Protein AF-X1JGP8-F1 (afdb_monomer)

Organism: NCBI:txid412755

Mean predicted aligned error: 7.64 Å

pLDDT: mean 87.3, std 8.43, range [51.34, 97.0]

Structure (mmCIF, N/CA/C/O backbone):
data_AF-X1JGP8-F1
#
_entry.id   AF-X1JGP8-F1
#
loop_
_atom_site.group_PDB
_atom_site.id
_atom_site.type_symbol
_atom_site.label_atom_id
_atom_site.label_alt_id
_atom_site.label_comp_id
_atom_site.label_asym_id
_atom_site.label_entity_id
_atom_site.label_seq_id
_atom_site.pdbx_PDB_ins_code
_atom_site.Cartn_x
_atom_site.Cartn_y
_atom_site.Cartn_z
_atom_site.occupancy
_atom_site.B_iso_or_equiv
_atom_site.auth_seq_id
_atom_site.auth_comp_id
_atom_site.auth_asym_id
_atom_site.auth_atom_id
_atom_site.pdbx_PDB_model_num
ATOM 1 N N . THR A 1 1 ? 1.034 11.179 -8.098 1.00 79.19 1 THR A N 1
ATOM 2 C CA . THR A 1 1 ? 0.990 9.728 -8.397 1.00 79.19 1 THR A CA 1
ATOM 3 C C . THR A 1 1 ? 2.196 8.967 -7.871 1.00 79.19 1 THR A C 1
ATOM 5 O O . THR A 1 1 ? 1.985 8.026 -7.122 1.00 79.19 1 THR A O 1
ATOM 8 N N . LEU A 1 2 ? 3.443 9.349 -8.188 1.00 91.69 2 LEU A N 1
ATOM 9 C CA . LEU A 1 2 ? 4.632 8.585 -7.756 1.00 91.69 2 LEU A CA 1
ATOM 10 C C . LEU A 1 2 ? 4.836 8.532 -6.234 1.00 91.69 2 LEU A C 1
ATOM 12 O O . LEU A 1 2 ? 5.105 7.458 -5.716 1.00 91.69 2 LEU A O 1
ATOM 16 N N . ALA A 1 3 ? 4.632 9.637 -5.509 1.00 91.06 3 ALA A N 1
ATOM 17 C CA . ALA A 1 3 ? 4.716 9.632 -4.042 1.00 91.06 3 ALA A CA 1
ATOM 18 C C . ALA A 1 3 ? 3.740 8.618 -3.408 1.00 91.06 3 ALA A C 1
ATOM 20 O O . ALA A 1 3 ? 4.123 7.828 -2.552 1.00 91.06 3 ALA A O 1
ATOM 21 N N . THR A 1 4 ? 2.497 8.576 -3.896 1.00 91.94 4 THR A N 1
ATOM 22 C CA . THR A 1 4 ? 1.484 7.596 -3.475 1.00 91.94 4 THR A CA 1
ATOM 23 C C . THR A 1 4 ? 1.881 6.164 -3.835 1.00 91.94 4 THR A C 1
ATOM 25 O O . THR A 1 4 ? 1.671 5.257 -3.041 1.00 91.94 4 THR A O 1
ATOM 28 N N . ALA A 1 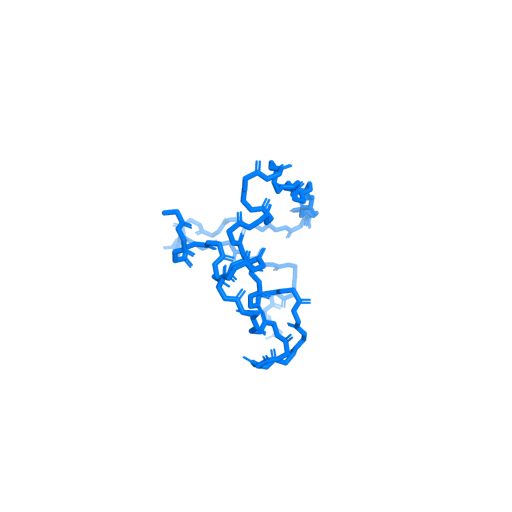5 ? 2.474 5.956 -5.013 1.00 92.62 5 ALA A N 1
ATOM 29 C CA . ALA A 1 5 ? 2.938 4.645 -5.460 1.00 92.62 5 ALA A CA 1
ATOM 30 C C . ALA A 1 5 ? 4.090 4.110 -4.590 1.00 92.62 5 ALA A C 1
ATOM 32 O O . ALA A 1 5 ? 4.098 2.936 -4.242 1.00 92.62 5 ALA A O 1
ATOM 33 N N . VAL A 1 6 ? 5.022 4.976 -4.182 1.00 92.44 6 VAL A N 1
ATOM 34 C CA . VAL A 1 6 ? 6.078 4.618 -3.220 1.00 92.44 6 VAL A CA 1
ATOM 35 C C . VAL A 1 6 ? 5.470 4.273 -1.860 1.00 92.44 6 VAL A C 1
ATOM 37 O O . VAL A 1 6 ? 5.809 3.237 -1.298 1.00 92.44 6 VAL A O 1
ATOM 40 N N . GLY A 1 7 ? 4.518 5.074 -1.369 1.00 90.50 7 GLY A N 1
ATOM 41 C CA . GLY A 1 7 ? 3.792 4.769 -0.132 1.00 90.50 7 GLY A CA 1
ATOM 42 C C . GLY A 1 7 ? 3.064 3.419 -0.175 1.00 90.50 7 GLY A C 1
ATOM 43 O O . GLY A 1 7 ? 3.069 2.693 0.814 1.00 90.50 7 GLY A O 1
ATOM 44 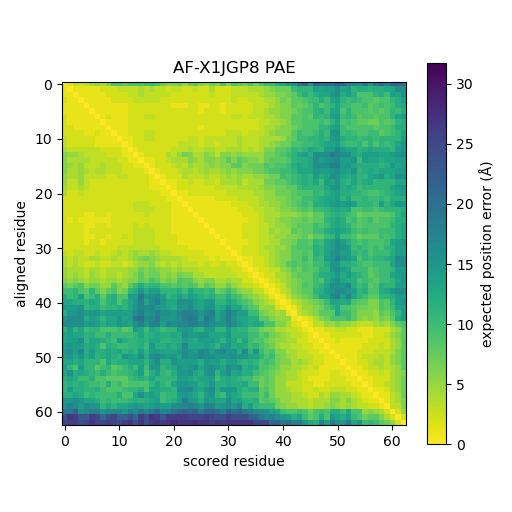N N . ALA A 1 8 ? 2.506 3.046 -1.331 1.00 90.44 8 ALA A N 1
ATOM 45 C CA . ALA A 1 8 ? 1.886 1.738 -1.528 1.00 90.44 8 ALA A CA 1
ATOM 46 C C . ALA A 1 8 ? 2.898 0.583 -1.432 1.00 90.44 8 ALA A C 1
ATOM 48 O O . ALA A 1 8 ? 2.567 -0.441 -0.852 1.00 90.44 8 ALA A O 1
ATOM 49 N N . CYS A 1 9 ? 4.133 0.744 -1.927 1.00 90.88 9 CYS A N 1
ATOM 50 C CA . CYS A 1 9 ? 5.184 -0.263 -1.728 1.00 90.88 9 CYS A CA 1
ATOM 51 C C . CYS A 1 9 ? 5.563 -0.427 -0.245 1.00 90.88 9 CYS A C 1
ATOM 53 O O . CYS A 1 9 ? 5.831 -1.540 0.198 1.00 90.88 9 CYS A O 1
ATOM 55 N N . CYS A 1 10 ? 5.579 0.661 0.533 1.00 90.94 10 CYS A N 1
ATOM 56 C CA . CYS A 1 10 ? 6.000 0.613 1.936 1.00 90.94 10 CYS A CA 1
ATOM 57 C C . CYS A 1 10 ? 5.069 -0.226 2.823 1.00 90.94 10 CYS A C 1
ATOM 59 O O . CYS A 1 10 ? 5.545 -0.853 3.759 1.00 90.94 10 CYS A O 1
ATOM 61 N N . VAL A 1 11 ? 3.765 -0.264 2.531 1.00 89.00 11 VAL A N 1
ATOM 62 C CA . VAL A 1 11 ? 2.786 -1.045 3.315 1.00 89.00 11 VAL A CA 1
ATOM 63 C C . VAL A 1 11 ? 2.710 -2.523 2.911 1.00 89.00 11 VAL A C 1
ATOM 65 O O . VAL A 1 11 ? 1.981 -3.289 3.533 1.00 89.00 11 VAL A O 1
ATOM 68 N N . GLU A 1 12 ? 3.433 -2.936 1.864 1.00 89.50 12 GLU A N 1
ATOM 69 C CA . GLU A 1 12 ? 3.488 -4.337 1.417 1.00 89.50 12 GLU A CA 1
ATOM 70 C C . GLU A 1 12 ? 4.493 -5.179 2.226 1.00 89.50 12 GLU A C 1
ATOM 72 O O . GLU A 1 12 ? 4.451 -6.407 2.154 1.00 89.50 12 GLU A O 1
ATOM 77 N N . ALA A 1 13 ? 5.384 -4.544 2.996 1.00 91.19 13 ALA A N 1
ATOM 78 C CA . ALA A 1 13 ? 6.342 -5.211 3.875 1.00 91.19 13 ALA A CA 1
ATOM 79 C C . ALA A 1 13 ? 5.950 -5.049 5.351 1.00 91.19 13 ALA A C 1
ATOM 81 O O . ALA A 1 13 ? 5.350 -4.053 5.744 1.00 91.19 13 ALA A O 1
ATOM 82 N N . VAL A 1 14 ? 6.301 -6.043 6.171 1.00 90.31 14 VAL A N 1
ATOM 83 C CA . VAL A 1 14 ? 6.044 -6.023 7.625 1.00 90.31 14 VAL A CA 1
ATOM 84 C C . VAL A 1 14 ? 6.996 -5.067 8.350 1.00 90.31 14 VAL A C 1
ATOM 86 O O . VAL A 1 14 ? 6.660 -4.530 9.402 1.00 90.31 14 VAL A O 1
ATOM 89 N N . ASP A 1 15 ? 8.190 -4.865 7.798 1.00 90.69 15 ASP A N 1
ATOM 90 C CA . ASP A 1 15 ? 9.226 -4.015 8.369 1.00 90.69 15 ASP A CA 1
ATOM 91 C C . ASP A 1 15 ? 9.301 -2.634 7.687 1.00 90.69 15 ASP A C 1
ATOM 93 O O . ASP A 1 15 ? 8.648 -2.362 6.679 1.00 90.69 15 ASP A O 1
ATOM 97 N N . ALA A 1 16 ? 10.112 -1.742 8.258 1.00 85.06 16 ALA A N 1
ATOM 98 C CA . ALA A 1 16 ? 10.183 -0.345 7.840 1.00 85.06 16 ALA A CA 1
ATOM 99 C C . ALA A 1 16 ? 10.857 -0.110 6.473 1.00 85.06 16 ALA A C 1
ATOM 101 O O . ALA A 1 16 ? 10.645 0.949 5.880 1.00 85.06 16 ALA A O 1
ATOM 102 N N . THR A 1 17 ? 11.696 -1.028 5.978 1.00 91.62 17 THR A N 1
ATOM 103 C CA . THR A 1 17 ? 12.558 -0.778 4.803 1.00 91.62 17 THR A CA 1
ATOM 104 C C . THR A 1 17 ? 12.460 -1.832 3.705 1.00 91.62 17 THR A C 1
ATOM 106 O O . THR A 1 17 ? 12.770 -1.529 2.554 1.00 91.62 17 THR A O 1
ATOM 109 N N . GL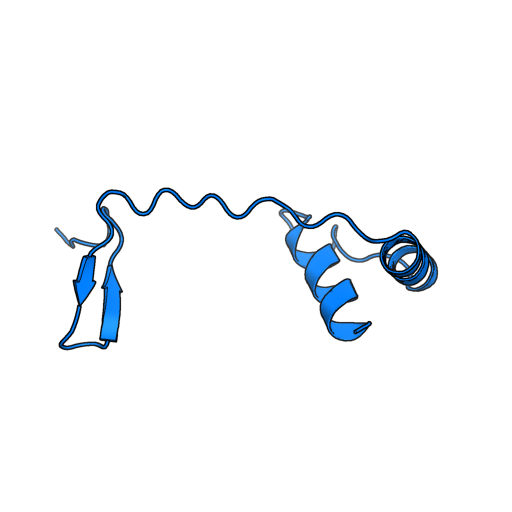Y A 1 18 ? 11.965 -3.030 3.996 1.00 89.12 18 GLY A N 1
ATOM 110 C CA . GLY A 1 18 ? 11.791 -4.135 3.055 1.00 89.12 18 GLY A CA 1
ATOM 111 C C . GLY A 1 18 ? 10.807 -3.823 1.925 1.00 89.12 18 GLY A C 1
ATOM 112 O O . GLY A 1 18 ? 10.866 -4.435 0.858 1.00 89.12 18 GLY A O 1
ATOM 113 N N . GLY A 1 19 ? 9.938 -2.827 2.123 1.00 89.62 19 GLY A N 1
ATOM 114 C CA . GLY A 1 19 ? 9.024 -2.311 1.104 1.00 89.62 19 GLY A CA 1
ATOM 115 C C . GLY A 1 19 ? 9.652 -1.283 0.157 1.00 89.62 19 GLY A C 1
ATOM 116 O O . GLY A 1 19 ? 9.027 -0.905 -0.832 1.00 89.62 19 GLY A O 1
ATOM 117 N N . ILE A 1 20 ? 10.875 -0.806 0.408 1.00 92.56 20 ILE A N 1
ATOM 118 C CA . ILE A 1 20 ? 11.515 0.204 -0.444 1.00 92.56 20 ILE A CA 1
ATOM 119 C C . ILE A 1 20 ? 11.962 -0.448 -1.756 1.00 92.56 20 ILE A C 1
ATOM 121 O O . ILE A 1 20 ? 12.741 -1.400 -1.771 1.00 92.56 20 ILE A O 1
ATOM 125 N N . ARG A 1 21 ? 11.486 0.090 -2.884 1.00 93.00 21 ARG A N 1
ATOM 126 C CA . ARG A 1 21 ? 11.801 -0.408 -4.230 1.00 93.00 21 ARG A CA 1
ATOM 127 C C . ARG A 1 21 ? 12.506 0.652 -5.072 1.00 93.00 21 ARG A C 1
ATOM 129 O O . ARG A 1 21 ? 12.199 1.838 -4.924 1.00 93.00 21 ARG A O 1
ATOM 136 N N . PRO A 1 22 ? 13.400 0.261 -5.998 1.00 95.62 22 PRO A N 1
ATOM 137 C CA . PRO A 1 22 ? 13.965 1.188 -6.969 1.00 95.62 22 PRO A CA 1
ATOM 138 C C . PRO A 1 22 ? 12.864 1.890 -7.769 1.00 95.62 22 PRO A C 1
ATOM 140 O O . PRO A 1 22 ? 11.913 1.258 -8.234 1.00 95.62 22 PRO A O 1
ATOM 143 N N . LEU A 1 23 ? 13.015 3.197 -7.991 1.00 94.69 23 LEU A N 1
ATOM 144 C CA . LEU A 1 23 ? 12.006 4.003 -8.682 1.00 94.69 23 LEU A CA 1
ATOM 145 C C . LEU A 1 23 ? 11.580 3.441 -10.061 1.00 94.69 23 LEU A C 1
ATOM 147 O O . LEU A 1 23 ? 10.379 3.463 -10.340 1.00 94.69 23 LEU A O 1
ATOM 151 N N . PRO A 1 24 ? 12.474 2.878 -10.906 1.00 97.00 24 PRO A N 1
ATOM 152 C CA . PRO A 1 24 ? 12.062 2.267 -12.174 1.00 97.00 24 PRO A CA 1
ATOM 153 C C . PRO A 1 24 ? 11.064 1.108 -12.018 1.00 97.00 24 PRO A C 1
ATOM 155 O O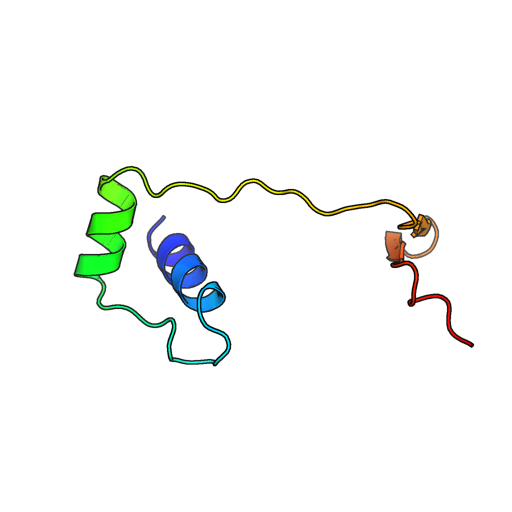 . PRO A 1 24 ? 10.175 0.941 -12.853 1.00 97.00 24 PRO A O 1
ATOM 158 N N . GLU A 1 25 ? 11.163 0.328 -10.938 1.00 95.56 25 GLU A N 1
ATOM 159 C CA . GLU A 1 25 ? 10.225 -0.762 -10.647 1.00 95.56 25 GLU A CA 1
ATOM 160 C C . GLU A 1 25 ? 8.844 -0.210 -10.272 1.00 95.56 25 GLU A C 1
ATOM 162 O O . GLU A 1 25 ? 7.827 -0.672 -10.791 1.00 95.56 25 GLU A O 1
ATOM 167 N N . VAL A 1 26 ? 8.807 0.832 -9.435 1.00 95.19 26 VAL A N 1
ATOM 168 C CA . VAL A 1 26 ? 7.565 1.520 -9.043 1.00 95.19 26 VAL A CA 1
ATOM 169 C C . VAL A 1 26 ? 6.856 2.084 -10.276 1.00 95.19 26 VAL A C 1
ATOM 171 O O . VAL A 1 26 ? 5.656 1.872 -10.452 1.00 95.19 26 VAL A O 1
ATOM 174 N N . VAL A 1 27 ? 7.599 2.741 -11.173 1.00 95.94 27 VAL A N 1
ATOM 175 C CA . VAL A 1 27 ? 7.061 3.269 -12.437 1.00 95.94 27 VAL A CA 1
ATOM 176 C C . VAL A 1 27 ? 6.468 2.146 -13.286 1.00 95.94 27 VAL A C 1
ATOM 178 O O . VAL A 1 27 ? 5.337 2.279 -13.748 1.00 95.94 27 VAL A O 1
ATOM 181 N N . LYS A 1 28 ? 7.176 1.018 -13.435 1.00 96.19 28 LYS A N 1
ATOM 182 C CA . LYS A 1 28 ? 6.692 -0.145 -14.195 1.00 96.19 28 LYS A CA 1
ATOM 183 C C . LYS A 1 28 ? 5.392 -0.716 -13.622 1.00 96.19 28 LYS A C 1
ATOM 185 O O . LYS A 1 28 ? 4.496 -1.085 -14.381 1.00 96.19 28 LYS A O 1
ATOM 190 N N . ARG A 1 29 ? 5.253 -0.784 -12.294 1.00 93.75 29 ARG A N 1
ATOM 191 C CA . ARG A 1 29 ? 4.004 -1.235 -11.653 1.00 93.75 29 ARG A CA 1
ATOM 192 C C . ARG A 1 29 ? 2.853 -0.275 -11.951 1.00 93.75 29 ARG A C 1
ATOM 194 O O . ARG A 1 29 ? 1.777 -0.718 -12.336 1.00 93.75 29 ARG A O 1
ATOM 201 N N . VAL A 1 30 ? 3.086 1.035 -11.849 1.00 94.31 30 VAL A N 1
ATOM 202 C CA . VAL A 1 30 ? 2.065 2.049 -12.163 1.00 94.31 30 VAL A CA 1
ATOM 203 C C . VAL A 1 30 ? 1.623 1.961 -13.627 1.00 94.31 30 VAL A C 1
ATOM 205 O O . VAL A 1 30 ? 0.424 1.918 -13.895 1.00 94.31 30 VAL A O 1
ATOM 208 N N . THR A 1 31 ? 2.562 1.892 -14.575 1.00 96.06 31 THR A N 1
ATOM 209 C CA . THR A 1 31 ? 2.242 1.873 -16.014 1.00 96.06 31 THR A CA 1
ATOM 210 C C . THR A 1 31 ? 1.624 0.559 -16.484 1.00 96.06 31 THR A C 1
ATOM 212 O O . THR A 1 31 ? 0.876 0.561 -17.456 1.00 96.06 31 THR A O 1
ATOM 215 N N . SER A 1 32 ? 1.863 -0.548 -15.776 1.00 95.38 32 SER A N 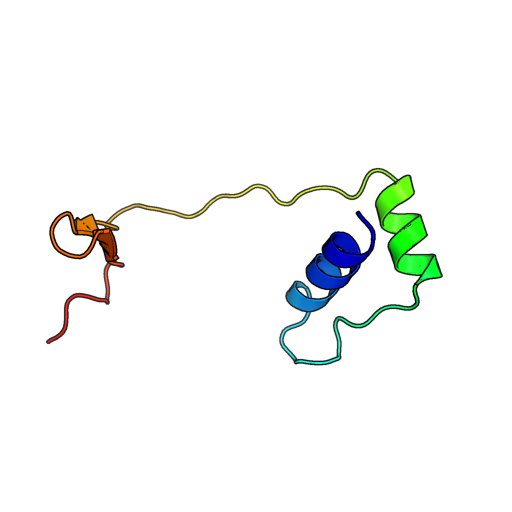1
ATOM 216 C CA . SER A 1 32 ? 1.204 -1.842 -16.026 1.00 95.38 32 SER A CA 1
ATOM 217 C C . SER A 1 32 ? -0.196 -1.960 -15.407 1.00 95.38 32 SER A C 1
ATOM 219 O O . SER A 1 32 ? -0.791 -3.035 -15.440 1.00 95.38 32 SER A O 1
ATOM 221 N N . GLY A 1 33 ? -0.747 -0.868 -14.863 1.00 93.19 33 GLY A N 1
ATOM 222 C CA . GLY A 1 33 ? -2.107 -0.845 -14.325 1.00 93.19 33 GLY A CA 1
ATOM 223 C C . GLY A 1 33 ? -2.229 -1.475 -12.939 1.00 93.19 33 GLY A C 1
ATOM 224 O O . GLY A 1 33 ? -3.227 -2.142 -12.675 1.00 93.19 33 GLY A O 1
ATOM 225 N N . TRP A 1 34 ? -1.216 -1.277 -12.080 1.00 90.75 34 TRP A N 1
ATOM 226 C CA . TRP A 1 34 ? -1.103 -1.793 -10.707 1.00 90.75 34 TRP A CA 1
ATOM 227 C C . TRP A 1 34 ? -2.450 -2.163 -10.072 1.00 90.75 34 TRP A C 1
ATOM 229 O O . TRP A 1 34 ? -3.256 -1.303 -9.699 1.00 90.75 34 TRP A O 1
ATOM 239 N N . LYS A 1 35 ? -2.681 -3.474 -9.937 1.00 88.25 35 LYS A N 1
ATOM 240 C CA . LYS A 1 35 ? -3.923 -4.019 -9.391 1.00 88.25 35 LYS A CA 1
ATOM 241 C C . LYS A 1 35 ? -4.153 -3.508 -7.969 1.00 88.25 35 LYS A C 1
ATOM 243 O O . LYS A 1 35 ? -3.307 -3.682 -7.095 1.00 88.25 35 LYS A O 1
ATOM 248 N N . ARG A 1 36 ? -5.326 -2.922 -7.736 1.00 84.00 36 ARG A N 1
ATOM 249 C CA . ARG A 1 36 ? -5.781 -2.534 -6.397 1.00 84.00 36 ARG A CA 1
ATOM 250 C C . ARG A 1 36 ? -6.261 -3.771 -5.646 1.00 84.00 36 ARG A C 1
ATOM 252 O O . ARG A 1 36 ? -6.946 -4.616 -6.226 1.00 84.00 36 ARG A O 1
ATOM 259 N N . LEU A 1 37 ? -5.910 -3.869 -4.367 1.00 80.31 37 LEU A N 1
ATOM 260 C CA . LEU A 1 37 ? -6.486 -4.883 -3.491 1.00 80.31 37 LEU A CA 1
ATOM 261 C C . LEU A 1 37 ? -7.970 -4.584 -3.271 1.00 80.31 37 LEU A C 1
ATOM 263 O O . LEU A 1 37 ? -8.379 -3.425 -3.177 1.00 80.31 37 LEU A O 1
ATOM 267 N N . SER A 1 38 ? -8.777 -5.638 -3.201 1.00 80.50 38 SER A N 1
ATOM 268 C CA . SER A 1 38 ? -10.166 -5.527 -2.775 1.00 80.50 38 SER A CA 1
ATOM 269 C C . SER A 1 38 ? -10.191 -5.111 -1.307 1.00 80.50 38 SER A C 1
ATOM 271 O O . SER A 1 38 ? -9.715 -5.850 -0.447 1.00 80.50 38 SER A O 1
ATOM 273 N N . LEU A 1 39 ? -10.747 -3.936 -1.023 1.00 73.69 39 LEU A N 1
ATOM 274 C CA . LEU A 1 39 ? -11.036 -3.514 0.342 1.00 73.69 39 LEU A CA 1
ATOM 275 C C . LEU A 1 39 ? -12.192 -4.364 0.871 1.00 73.69 39 LEU A C 1
ATOM 277 O O . LEU A 1 39 ? -13.343 -4.155 0.501 1.00 73.69 39 LEU A O 1
ATOM 281 N N . SER A 1 40 ? -11.873 -5.334 1.721 1.00 74.94 40 SER A N 1
ATOM 282 C CA . SER A 1 40 ? -12.851 -6.038 2.543 1.00 74.94 40 SER A CA 1
ATOM 283 C C . SER A 1 40 ? -12.389 -5.905 3.982 1.00 74.94 40 SER A C 1
ATOM 285 O O . SER A 1 40 ? -11.471 -6.591 4.421 1.00 74.94 40 SER A O 1
ATOM 287 N N . ILE A 1 41 ? -12.968 -4.935 4.683 1.00 71.62 41 ILE A N 1
ATOM 288 C CA . ILE A 1 41 ? -12.825 -4.825 6.128 1.00 71.62 41 ILE A CA 1
ATOM 289 C C . ILE A 1 41 ? -14.151 -5.329 6.692 1.00 71.62 41 ILE A C 1
ATOM 291 O O . ILE A 1 41 ? -15.181 -4.719 6.387 1.00 71.62 41 ILE A O 1
ATOM 295 N N . PRO A 1 42 ? -14.168 -6.433 7.456 1.00 72.94 42 PRO A N 1
ATOM 296 C CA . PRO A 1 42 ? -15.355 -6.809 8.202 1.00 72.94 42 PRO A CA 1
ATOM 297 C C . PRO A 1 42 ? -15.613 -5.711 9.237 1.00 72.94 42 PRO A C 1
ATOM 299 O O . PRO A 1 42 ? -14.874 -5.555 10.207 1.00 72.94 42 PRO A O 1
ATOM 302 N N . ILE A 1 43 ? -16.631 -4.895 8.973 1.00 74.06 43 ILE A N 1
ATOM 303 C CA . ILE A 1 43 ? -17.088 -3.827 9.874 1.00 74.06 43 ILE A CA 1
ATOM 304 C C . ILE A 1 43 ? -18.097 -4.342 10.901 1.00 74.06 43 ILE A C 1
ATOM 306 O O . ILE A 1 43 ? -18.639 -3.562 11.684 1.00 74.06 43 ILE A O 1
ATOM 310 N N . ASP A 1 44 ? -18.359 -5.649 10.900 1.00 75.81 44 ASP A N 1
ATOM 311 C CA . ASP A 1 44 ? -19.236 -6.281 11.869 1.00 75.81 44 ASP A CA 1
ATOM 312 C C . ASP A 1 44 ? -18.719 -5.960 13.278 1.00 75.81 44 ASP A C 1
ATOM 314 O O . ASP A 1 44 ? -17.549 -6.164 13.602 1.00 75.81 44 ASP A O 1
ATOM 318 N N . ASN A 1 45 ? -19.603 -5.403 14.106 1.00 82.19 45 ASN A N 1
ATOM 319 C CA . ASN A 1 45 ? -19.347 -4.955 15.479 1.00 82.19 45 ASN A CA 1
ATOM 320 C C . ASN A 1 45 ? -18.529 -3.659 15.659 1.00 82.19 45 ASN A C 1
ATOM 322 O O . ASN A 1 45 ? -18.309 -3.259 16.804 1.00 82.19 45 ASN A O 1
ATOM 326 N N . TRP A 1 46 ? -18.155 -2.948 14.590 1.00 87.1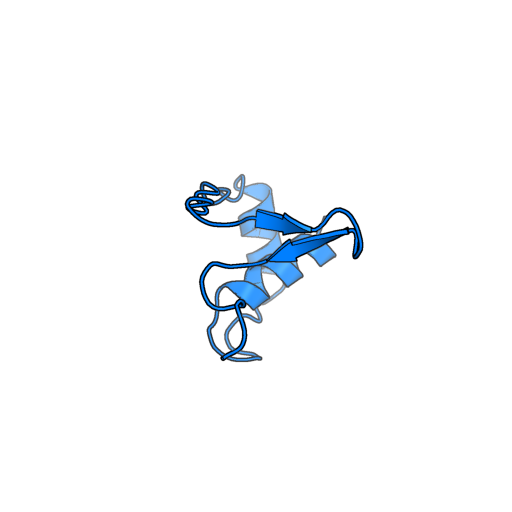9 46 TRP A N 1
ATOM 327 C CA . TRP A 1 46 ? -17.663 -1.572 14.713 1.00 87.19 46 TRP A CA 1
ATOM 328 C C . TRP A 1 46 ? -18.821 -0.614 15.007 1.00 87.19 46 TRP A C 1
ATOM 330 O O . TRP A 1 46 ? -19.860 -0.645 14.345 1.00 87.19 46 TRP A O 1
ATOM 340 N N . LYS A 1 47 ? -18.655 0.265 15.999 1.00 88.25 47 LYS A N 1
ATOM 341 C CA . LYS A 1 47 ? -19.677 1.248 16.390 1.00 88.25 47 LYS A CA 1
ATOM 342 C C . LYS A 1 47 ? -19.150 2.659 16.199 1.00 88.25 47 LYS A C 1
ATOM 344 O O . LYS A 1 47 ? -18.067 2.994 16.673 1.00 88.25 47 LYS A O 1
ATOM 349 N N . TYR A 1 48 ? -19.931 3.497 15.529 1.00 87.31 48 TYR A N 1
ATOM 350 C CA . TYR A 1 48 ? -19.599 4.909 15.409 1.00 87.31 48 TYR A CA 1
ATOM 351 C C . TYR A 1 48 ? -19.978 5.654 16.691 1.00 87.31 48 TYR A C 1
ATOM 353 O O . TYR A 1 48 ? -21.135 5.644 17.115 1.00 87.31 48 TYR A O 1
ATOM 361 N N . ASP A 1 49 ? -18.996 6.301 17.308 1.00 89.62 49 ASP A N 1
ATOM 362 C CA . ASP A 1 49 ? -19.179 7.175 18.455 1.00 89.62 49 ASP A CA 1
ATOM 363 C C . ASP A 1 49 ? -19.433 8.605 17.965 1.00 89.62 49 ASP A C 1
ATOM 365 O O . ASP A 1 49 ? -18.527 9.297 17.496 1.00 89.62 49 ASP A O 1
ATOM 369 N N . TYR A 1 50 ? -20.681 9.059 18.075 1.00 92.00 50 TYR A N 1
ATOM 370 C CA . TYR A 1 50 ? -21.084 10.398 17.642 1.00 92.00 50 TYR A CA 1
ATOM 371 C C . TYR A 1 50 ? -20.508 11.524 18.506 1.00 92.00 50 TYR A C 1
ATO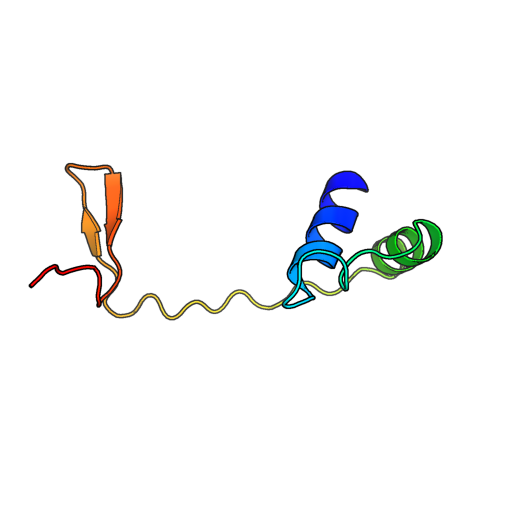M 373 O O . TYR A 1 50 ? -20.358 12.642 18.010 1.00 92.00 50 TYR A O 1
ATOM 381 N N . GLN A 1 51 ? -20.187 11.252 19.774 1.00 93.00 51 GLN A N 1
ATOM 382 C CA . GLN A 1 51 ? -19.656 12.250 20.699 1.00 93.00 51 GLN A CA 1
ATOM 383 C C . GLN A 1 51 ? -18.218 12.607 20.324 1.00 93.00 51 GLN A C 1
ATOM 385 O O . GLN A 1 51 ? -17.877 13.786 20.226 1.00 93.00 51 GLN A O 1
ATOM 390 N N . TYR A 1 52 ? -17.390 11.595 20.067 1.00 90.81 52 TYR A N 1
ATOM 391 C CA . TYR A 1 52 ? -15.982 11.783 19.713 1.00 90.81 52 TYR A CA 1
ATOM 392 C C . TYR A 1 52 ? -15.725 11.786 18.201 1.00 90.81 52 TYR A C 1
ATOM 394 O O . TYR A 1 52 ? -14.624 12.124 17.776 1.00 90.81 52 TYR A O 1
ATOM 402 N N . LYS A 1 53 ? -16.737 11.462 17.383 1.00 91.50 53 LYS A N 1
ATOM 403 C CA . LYS A 1 53 ? -16.650 11.331 15.917 1.00 91.50 53 LYS A CA 1
ATOM 404 C C . LYS A 1 53 ? -15.583 10.325 15.480 1.00 91.50 53 LYS A C 1
ATOM 406 O O . LYS A 1 53 ? -14.847 10.556 14.521 1.00 91.50 53 LYS A O 1
ATOM 411 N N . ILE A 1 54 ? -15.505 9.209 16.201 1.00 90.25 54 ILE A N 1
ATOM 412 C CA . ILE A 1 54 ? -14.560 8.120 15.940 1.00 90.25 54 ILE A CA 1
ATOM 413 C C . ILE A 1 54 ? -15.299 6.799 15.756 1.00 90.25 54 ILE A C 1
ATOM 415 O O . ILE A 1 54 ? -16.390 6.593 16.282 1.00 90.25 54 ILE A O 1
ATOM 419 N N . TRP A 1 55 ? -14.676 5.882 15.029 1.00 87.12 55 TRP A N 1
ATOM 420 C CA . TRP A 1 55 ? -15.108 4.494 14.956 1.00 87.12 55 TRP A CA 1
ATOM 421 C C . TRP A 1 55 ? -14.435 3.696 16.072 1.00 87.12 55 TRP A C 1
ATOM 423 O O . TRP A 1 55 ? -13.215 3.751 16.203 1.00 87.12 55 TRP A O 1
ATOM 433 N N . LYS A 1 56 ? -15.230 2.978 16.869 1.00 89.12 56 LYS A N 1
ATOM 434 C CA . LYS A 1 56 ? -14.759 2.073 17.923 1.00 89.12 56 LYS A CA 1
ATOM 435 C C . LYS A 1 56 ? -14.826 0.638 17.425 1.00 89.12 56 LYS A C 1
ATOM 437 O O . LYS A 1 56 ? -15.896 0.185 17.003 1.00 89.12 56 LYS A O 1
ATOM 442 N N . GLY A 1 57 ? -13.692 -0.050 17.470 1.00 87.31 57 GLY A N 1
ATOM 443 C CA . GLY A 1 57 ? -13.589 -1.468 17.176 1.00 87.31 57 GLY A CA 1
ATOM 444 C C . GLY A 1 57 ? -14.208 -2.336 18.280 1.00 87.31 57 GLY A C 1
ATOM 445 O O . GLY A 1 57 ? -14.474 -1.852 19.383 1.00 87.31 57 GLY A O 1
ATOM 446 N N . PRO A 1 58 ? -14.430 -3.633 18.008 1.00 84.69 58 PRO A N 1
ATOM 447 C CA . PRO A 1 58 ? -15.062 -4.560 18.952 1.00 84.69 58 PRO A CA 1
ATOM 448 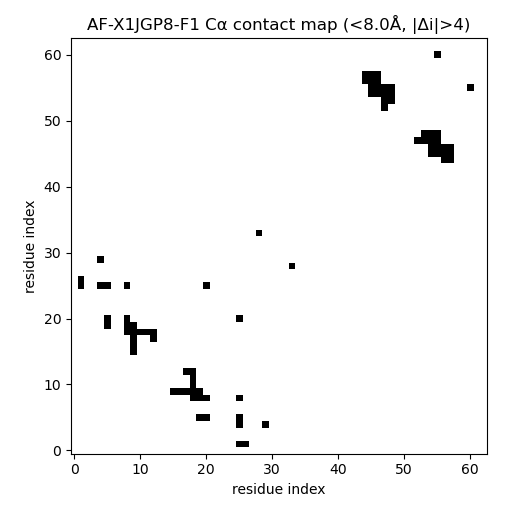C C . PRO A 1 58 ? -14.350 -4.619 20.315 1.00 84.69 58 PRO A C 1
ATOM 450 O O . PRO A 1 58 ? -15.017 -4.625 21.350 1.00 84.69 58 PRO A O 1
ATOM 453 N N . GLU A 1 59 ? -13.014 -4.577 20.289 1.00 83.81 59 GLU A N 1
ATOM 454 C CA . GLU A 1 59 ? -12.113 -4.675 21.448 1.00 83.81 59 GLU A CA 1
ATOM 455 C C . GLU A 1 59 ? -11.775 -3.315 22.094 1.00 83.81 59 GLU A C 1
ATOM 457 O O . GLU A 1 59 ? -11.143 -3.273 23.145 1.00 83.81 59 GLU A O 1
ATOM 462 N N . ASP A 1 60 ? -12.216 -2.190 21.513 1.00 83.44 60 ASP A N 1
ATOM 463 C CA . ASP A 1 60 ? -11.987 -0.843 22.078 1.00 83.44 60 ASP A CA 1
ATOM 464 C C . ASP A 1 60 ? -12.919 -0.541 23.268 1.00 83.44 60 ASP A C 1
ATOM 466 O O . ASP A 1 60 ? -12.869 0.535 23.875 1.00 83.44 60 ASP A O 1
ATOM 470 N N . GLN A 1 61 ? -13.801 -1.485 23.604 1.00 70.19 61 GLN A N 1
ATOM 471 C CA . GLN A 1 61 ? -14.628 -1.458 24.803 1.00 70.19 61 GLN A CA 1
ATOM 472 C C . GLN A 1 61 ? -13.737 -1.789 26.001 1.00 70.19 61 GLN A C 1
ATOM 474 O O . GLN A 1 61 ? 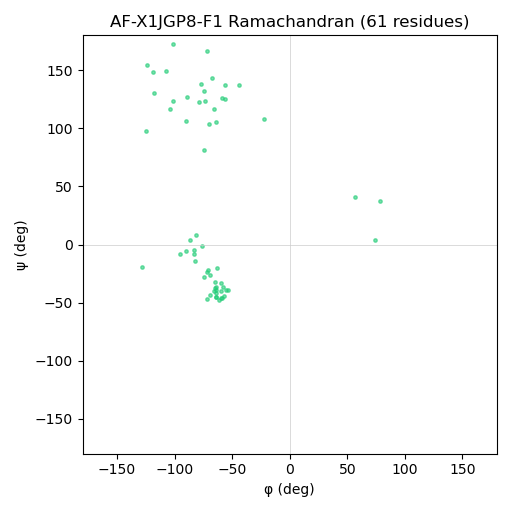-13.656 -2.935 26.434 1.00 70.19 61 GLN A O 1
ATOM 479 N N . GLY A 1 62 ? -13.022 -0.773 26.488 1.00 67.56 62 GLY A N 1
ATOM 480 C CA . GLY A 1 62 ? -12.186 -0.864 27.679 1.00 67.56 62 GLY A CA 1
ATOM 481 C C . GLY A 1 62 ? -12.889 -1.602 28.822 1.00 67.56 62 GLY A C 1
ATOM 482 O O . GLY A 1 62 ? -14.082 -1.410 29.064 1.00 67.56 62 GLY A O 1
ATOM 483 N N . ARG A 1 63 ? -12.119 -2.472 29.471 1.00 51.34 63 ARG A N 1
ATOM 484 C CA . ARG A 1 63 ? -12.483 -3.205 30.683 1.00 51.34 63 ARG A CA 1
ATOM 485 C C . ARG A 1 63 ? -12.816 -2.270 31.844 1.00 51.34 63 ARG A C 1
ATOM 487 O O . ARG A 1 63 ? -12.167 -1.204 31.934 1.00 51.34 63 ARG A O 1
#

Radius of gyration: 17.29 Å; Cα contacts (8 Å, |Δi|>4): 40; chains: 1; bounding box: 35×19×47 Å

Solvent-accessible surface area (backbone atoms only — not comparable to full-atom values): 4177 Å² total; per-residue (Å²): 109,67,71,59,52,53,54,56,35,40,72,76,29,96,51,97,59,80,19,69,69,62,66,71,58,56,51,51,41,57,76,71,61,58,81,76,79,84,88,78,75,86,60,80,70,51,44,76,38,79,89,80,72,44,79,37,53,71,80,67,65,74,130

Secondary structure (DSSP, 8-state):
-HHHHHHHHHTTSSSSSTT---HHHHHHHHHTT-PPPP-----TT-EEETTTTEEEPGGGS--

Foldseek 3Di:
DQVVLLVVLCVVDPDRPPSGDDSVVSVVCVVVPNDDDDDDDPCVCWDQDPVVRDIAHNPNPDD

Sequence (63 aa):
TLATAVGACCVEAVDATGGIRPLPEVVKRVTSGWKRLSLSIPIDNWKYDYQYKIWKGPEDQGR